Protein AF-A0A9P8DVI5-F1 (afdb_monomer_lite)

Sequence (97 aa):
MSVSTSPYLVNAAGVLGHLLVAGGFAAILIPRTMIGAFGLTTPSTPESQKLVDLLVPLYGFRELSLGISMVAVWRYGNIRTLGWTTMAVCVTALGDG

Radius of gyration: 15.75 Å; chains: 1; bounding box: 46×17×39 Å

Organism: Aureobasidium melanogenum (NCBI:txid46634)

Structure (mmCIF, N/CA/C/O backbone):
data_AF-A0A9P8DVI5-F1
#
_entry.id   AF-A0A9P8DVI5-F1
#
loop_
_atom_site.group_PDB
_atom_site.id
_atom_site.type_symbol
_atom_site.label_atom_id
_atom_site.label_alt_id
_atom_site.label_comp_id
_atom_site.label_asym_id
_atom_site.label_entity_id
_atom_site.label_seq_id
_atom_site.pdbx_PDB_ins_code
_atom_site.Cartn_x
_atom_site.Cartn_y
_atom_site.Cartn_z
_atom_site.occupancy
_atom_site.B_iso_or_equiv
_atom_site.auth_seq_id
_atom_site.auth_comp_id
_atom_site.auth_asym_id
_atom_site.auth_atom_id
_atom_site.pdbx_PDB_model_num
ATOM 1 N N . MET A 1 1 ? 27.543 6.144 -8.869 1.00 53.44 1 MET A N 1
ATOM 2 C CA . MET A 1 1 ? 26.996 5.098 -7.977 1.00 53.44 1 MET A CA 1
ATOM 3 C C . MET A 1 1 ? 26.622 3.900 -8.828 1.00 53.44 1 MET A C 1
ATOM 5 O O . MET A 1 1 ? 25.879 4.085 -9.786 1.00 53.44 1 MET A O 1
ATOM 9 N N . SER A 1 2 ? 27.179 2.726 -8.525 1.00 70.62 2 SER A N 1
ATOM 10 C CA . SER A 1 2 ? 26.789 1.473 -9.18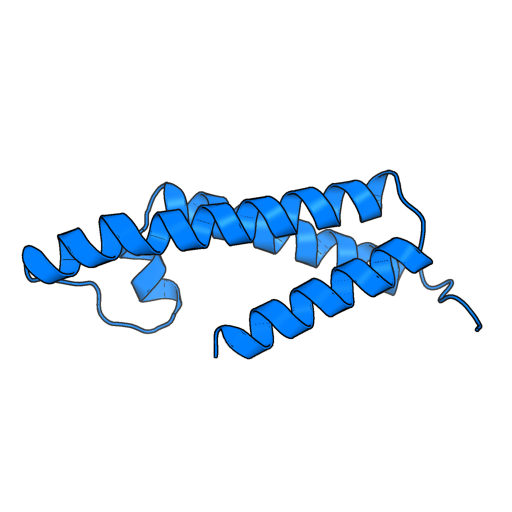2 1.00 70.62 2 SER A CA 1
ATOM 11 C C . SER A 1 2 ? 25.329 1.167 -8.842 1.00 70.62 2 SER A C 1
ATOM 13 O O . SER A 1 2 ? 24.933 1.280 -7.683 1.00 70.62 2 SER A O 1
ATOM 15 N N . VAL A 1 3 ? 24.520 0.861 -9.852 1.00 78.00 3 VAL A N 1
ATOM 16 C CA . VAL A 1 3 ? 23.111 0.491 -9.682 1.00 78.00 3 VAL A CA 1
ATOM 17 C C . VAL A 1 3 ? 23.046 -1.030 -9.651 1.00 78.00 3 VAL A C 1
ATOM 19 O O . VAL A 1 3 ? 23.680 -1.681 -10.479 1.00 78.00 3 VAL A O 1
ATOM 22 N N . SER A 1 4 ? 22.311 -1.598 -8.692 1.00 76.94 4 SER A N 1
ATOM 23 C CA . SER A 1 4 ? 22.165 -3.053 -8.590 1.00 76.94 4 SER A CA 1
ATOM 24 C C . SER A 1 4 ? 21.618 -3.637 -9.893 1.00 76.94 4 SER A C 1
ATOM 26 O O . SER A 1 4 ? 20.625 -3.146 -10.425 1.00 76.94 4 SER A O 1
ATOM 28 N N . THR A 1 5 ? 22.252 -4.698 -10.387 1.00 84.06 5 THR A N 1
ATOM 29 C CA . THR A 1 5 ? 21.827 -5.455 -11.576 1.00 84.06 5 THR A CA 1
ATOM 30 C C . THR A 1 5 ? 21.150 -6.779 -11.214 1.00 84.06 5 THR A C 1
ATOM 32 O O . THR A 1 5 ? 20.806 -7.559 -12.099 1.00 84.06 5 THR A O 1
ATOM 35 N N . SER A 1 6 ? 20.952 -7.054 -9.918 1.00 90.06 6 SER A N 1
ATOM 36 C CA . SER A 1 6 ? 20.356 -8.308 -9.455 1.00 90.06 6 SER A CA 1
ATOM 37 C C . SER A 1 6 ? 18.847 -8.336 -9.725 1.00 90.06 6 SER A C 1
ATOM 39 O O . SER A 1 6 ? 18.117 -7.520 -9.148 1.00 90.06 6 SER A O 1
ATOM 41 N N . PRO A 1 7 ? 18.339 -9.299 -10.518 1.00 90.88 7 PRO A N 1
ATOM 42 C CA . PRO A 1 7 ? 16.905 -9.426 -10.766 1.00 90.88 7 PRO A CA 1
ATOM 43 C C . PRO A 1 7 ? 16.129 -9.784 -9.491 1.00 90.88 7 PRO A C 1
ATOM 45 O O . PRO A 1 7 ? 14.980 -9.380 -9.335 1.00 90.88 7 PRO A O 1
ATOM 48 N N . TYR A 1 8 ? 16.762 -10.482 -8.542 1.00 94.25 8 TYR A N 1
ATOM 49 C CA . TYR A 1 8 ? 16.141 -10.839 -7.266 1.00 94.25 8 TYR A CA 1
ATOM 50 C C . TYR A 1 8 ? 15.836 -9.611 -6.410 1.00 94.25 8 TYR A C 1
ATOM 52 O O . TYR A 1 8 ? 14.755 -9.529 -5.838 1.00 94.25 8 TYR A O 1
ATOM 60 N N . LEU A 1 9 ? 16.748 -8.633 -6.359 1.00 92.06 9 LEU A N 1
ATOM 61 C CA . LEU A 1 9 ? 16.525 -7.399 -5.598 1.00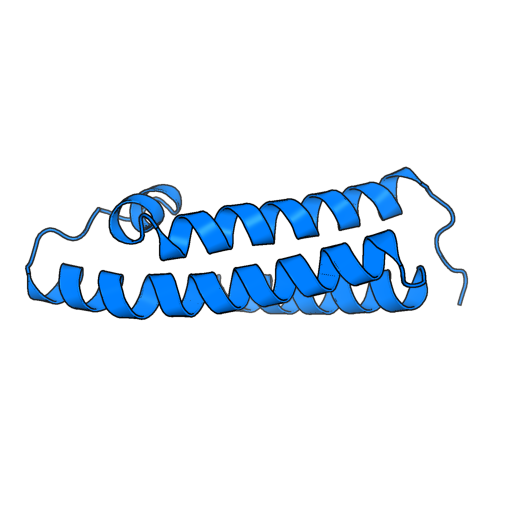 92.06 9 LEU A CA 1
ATOM 62 C C . LEU A 1 9 ? 15.407 -6.551 -6.210 1.00 92.06 9 LEU A C 1
ATOM 64 O O . LEU A 1 9 ? 14.570 -6.018 -5.487 1.00 92.06 9 LEU A O 1
ATOM 68 N N . VAL A 1 10 ? 15.361 -6.469 -7.541 1.00 94.12 10 VAL A N 1
ATOM 69 C CA . VAL A 1 10 ? 14.295 -5.752 -8.253 1.00 94.12 10 VAL A CA 1
ATOM 70 C C . VAL A 1 10 ? 12.938 -6.412 -8.003 1.00 94.12 10 VAL A C 1
ATOM 72 O O . VAL A 1 10 ? 11.969 -5.729 -7.682 1.00 94.12 10 VAL A O 1
ATOM 75 N N . ASN A 1 11 ? 12.865 -7.740 -8.091 1.00 96.00 11 ASN A N 1
ATOM 76 C CA . ASN A 1 11 ? 11.618 -8.468 -7.865 1.00 96.00 11 ASN A CA 1
ATOM 77 C C . ASN A 1 11 ? 11.186 -8.456 -6.397 1.00 96.00 11 ASN A C 1
ATOM 79 O O . ASN A 1 11 ? 9.992 -8.352 -6.134 1.00 96.00 11 ASN A O 1
ATOM 83 N N . ALA A 1 12 ? 12.121 -8.488 -5.444 1.00 95.94 12 ALA A N 1
ATOM 84 C CA . ALA A 1 12 ? 11.807 -8.332 -4.026 1.00 95.94 12 ALA A CA 1
ATOM 85 C C . ALA A 1 12 ? 11.135 -6.979 -3.746 1.00 95.94 12 ALA A C 1
ATOM 87 O O . ALA A 1 12 ? 10.117 -6.934 -3.061 1.00 95.94 12 ALA A O 1
ATOM 88 N N . ALA A 1 13 ? 11.632 -5.891 -4.343 1.00 95.25 13 ALA A N 1
ATOM 89 C CA . ALA A 1 13 ? 10.979 -4.585 -4.259 1.00 95.25 13 ALA A CA 1
ATOM 90 C C . ALA A 1 13 ? 9.563 -4.608 -4.873 1.00 95.25 13 ALA A C 1
ATOM 92 O O . ALA A 1 13 ? 8.622 -4.072 -4.290 1.00 95.25 13 ALA A O 1
ATOM 93 N N . GLY A 1 14 ? 9.379 -5.292 -6.006 1.00 96.62 14 GLY A N 1
ATOM 94 C CA . GLY A 1 14 ? 8.052 -5.515 -6.588 1.00 96.62 14 GLY A CA 1
ATOM 95 C C . GLY A 1 14 ? 7.099 -6.251 -5.640 1.00 96.62 14 GLY A C 1
ATOM 96 O O . GLY A 1 14 ? 5.953 -5.833 -5.477 1.00 96.62 14 GLY A O 1
ATOM 97 N N . VAL A 1 15 ? 7.572 -7.310 -4.975 1.00 97.94 15 VAL A N 1
ATOM 98 C CA . VAL A 1 15 ? 6.795 -8.067 -3.978 1.00 97.94 15 VAL A CA 1
ATOM 99 C C . VAL A 1 15 ? 6.392 -7.179 -2.802 1.00 97.94 15 VAL A C 1
ATOM 101 O O . VAL A 1 15 ? 5.223 -7.190 -2.429 1.00 97.94 15 VAL A O 1
ATOM 104 N N . LEU A 1 16 ? 7.309 -6.366 -2.267 1.00 96.75 16 LEU A N 1
ATOM 105 C CA . LEU A 1 16 ? 6.990 -5.410 -1.199 1.00 96.75 16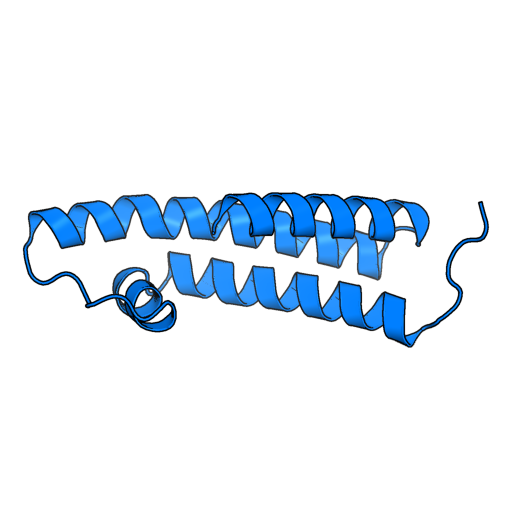 LEU A CA 1
ATOM 106 C C . LEU A 1 16 ? 5.858 -4.465 -1.613 1.00 96.75 16 LEU A C 1
ATOM 108 O O . LEU A 1 16 ? 4.894 -4.310 -0.870 1.00 96.75 16 LEU A O 1
ATOM 112 N N . GLY A 1 17 ? 5.914 -3.913 -2.828 1.00 97.62 17 GLY A N 1
ATOM 113 C CA . GLY A 1 17 ? 4.840 -3.073 -3.359 1.00 97.62 17 GLY A CA 1
ATOM 114 C C . GLY A 1 17 ? 3.479 -3.777 -3.375 1.00 97.62 17 GLY A C 1
ATOM 115 O O . GLY A 1 17 ? 2.482 -3.202 -2.946 1.00 97.62 17 GLY A O 1
ATOM 116 N N . HIS A 1 18 ? 3.426 -5.042 -3.804 1.00 98.25 18 HIS A N 1
ATOM 117 C CA . HIS A 1 18 ? 2.177 -5.815 -3.814 1.00 98.25 18 HIS A CA 1
ATOM 118 C C . HIS A 1 18 ? 1.674 -6.152 -2.405 1.00 98.25 18 HIS A C 1
ATOM 120 O O . HIS A 1 18 ? 0.463 -6.162 -2.187 1.00 98.25 18 HIS A O 1
ATOM 126 N N . LEU A 1 19 ? 2.573 -6.396 -1.446 1.00 96.56 19 LEU A N 1
ATOM 127 C CA . LEU A 1 19 ? 2.195 -6.614 -0.047 1.00 96.56 19 LEU A CA 1
ATOM 128 C C . LEU A 1 19 ? 1.547 -5.365 0.559 1.00 96.56 19 LEU A C 1
ATOM 130 O O . LEU A 1 19 ? 0.519 -5.492 1.217 1.00 96.56 19 LEU A O 1
ATOM 134 N N . LEU A 1 20 ? 2.082 -4.172 0.276 1.00 96.69 20 LEU A N 1
ATOM 135 C CA . LEU A 1 20 ? 1.480 -2.901 0.702 1.00 96.69 20 LEU A CA 1
ATOM 136 C C . LEU A 1 20 ? 0.089 -2.702 0.087 1.00 96.69 20 LEU A C 1
ATOM 138 O O . LEU A 1 20 ? -0.849 -2.328 0.783 1.00 96.69 20 LEU A O 1
ATOM 142 N N . VAL A 1 21 ? -0.076 -3.016 -1.205 1.00 98.19 21 VAL A N 1
ATOM 143 C CA . VAL A 1 21 ? -1.390 -2.973 -1.869 1.00 98.19 21 VAL A CA 1
ATOM 144 C C . VAL A 1 21 ? -2.376 -3.913 -1.175 1.00 98.19 21 VAL A C 1
ATOM 146 O O . VAL A 1 21 ? -3.473 -3.492 -0.813 1.00 98.19 21 VAL A O 1
ATOM 149 N N . ALA A 1 22 ? -1.992 -5.172 -0.959 1.00 96.62 22 ALA A N 1
ATOM 150 C CA . ALA A 1 22 ? -2.853 -6.164 -0.323 1.00 96.62 22 ALA A CA 1
ATOM 151 C C . ALA A 1 22 ? -3.211 -5.778 1.123 1.00 96.62 22 ALA A C 1
ATOM 153 O O . ALA A 1 22 ? -4.382 -5.830 1.501 1.00 96.62 22 ALA A O 1
ATOM 154 N N . GLY A 1 23 ? -2.224 -5.342 1.910 1.00 94.06 23 GLY A N 1
ATOM 155 C CA . GLY A 1 23 ? -2.413 -4.883 3.286 1.00 94.06 23 GLY A CA 1
ATOM 156 C C . GLY A 1 23 ? -3.295 -3.638 3.372 1.00 94.06 23 GLY A C 1
ATOM 157 O O . GLY A 1 23 ? -4.219 -3.599 4.182 1.00 94.06 23 GLY A O 1
ATOM 158 N N . GLY A 1 24 ? -3.081 -2.662 2.485 1.00 95.94 24 GLY A N 1
ATOM 159 C CA . GLY A 1 24 ? -3.900 -1.457 2.388 1.00 95.94 24 GLY A CA 1
ATOM 160 C C . GLY A 1 24 ? -5.359 -1.763 2.049 1.00 95.94 24 GLY A C 1
ATOM 161 O O . GLY A 1 24 ? -6.267 -1.275 2.723 1.00 95.94 24 GLY A O 1
ATOM 162 N N . PHE A 1 25 ? -5.603 -2.645 1.073 1.00 97.06 25 PHE A N 1
ATOM 163 C CA . PHE A 1 25 ? -6.955 -3.124 0.765 1.00 97.06 25 PHE A CA 1
ATOM 164 C C . PHE A 1 25 ? -7.610 -3.825 1.959 1.00 97.06 25 PHE A C 1
ATOM 166 O O . PHE A 1 25 ? -8.772 -3.555 2.263 1.00 97.06 25 PHE A O 1
ATOM 173 N N . ALA A 1 26 ? -6.881 -4.696 2.659 1.00 94.94 26 ALA A N 1
ATOM 174 C CA . ALA A 1 26 ? -7.407 -5.379 3.836 1.00 94.94 26 ALA A CA 1
ATOM 175 C C . ALA A 1 26 ? -7.757 -4.389 4.963 1.00 94.94 26 ALA A C 1
ATOM 177 O O . ALA A 1 26 ? -8.831 -4.490 5.552 1.00 94.94 26 ALA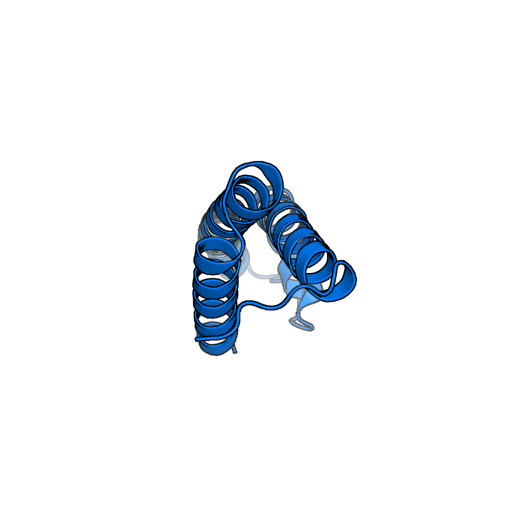 A O 1
ATOM 178 N N . ALA A 1 27 ? -6.917 -3.382 5.213 1.00 94.75 27 ALA A N 1
ATOM 179 C CA . ALA A 1 27 ? -7.183 -2.328 6.196 1.00 94.75 27 ALA A CA 1
ATOM 180 C C . ALA A 1 27 ? -8.439 -1.502 5.867 1.00 94.75 27 ALA A C 1
ATOM 182 O O . ALA A 1 27 ? -9.168 -1.109 6.776 1.00 94.75 27 ALA A O 1
ATOM 183 N N . ILE A 1 28 ? -8.736 -1.285 4.584 1.00 96.75 28 ILE A N 1
ATOM 184 C CA . ILE A 1 28 ? -9.948 -0.576 4.152 1.00 96.75 28 ILE A CA 1
ATOM 185 C C . ILE A 1 28 ? -11.197 -1.458 4.295 1.00 96.75 28 ILE A C 1
ATOM 187 O O . ILE A 1 28 ? -12.226 -0.989 4.774 1.00 96.75 28 ILE A O 1
ATOM 191 N N . LEU A 1 29 ? -11.129 -2.724 3.868 1.00 96.44 29 LEU A N 1
ATOM 192 C CA . LEU A 1 29 ? -12.304 -3.601 3.783 1.00 96.44 29 LEU A CA 1
ATOM 193 C C . LEU A 1 29 ? -12.669 -4.268 5.114 1.00 96.44 29 LEU A C 1
ATOM 195 O O . LEU A 1 29 ? -13.846 -4.491 5.387 1.00 96.44 29 LEU A O 1
ATOM 199 N N . ILE A 1 30 ? -11.671 -4.612 5.930 1.00 93.81 30 ILE A N 1
ATOM 200 C CA . ILE A 1 30 ? -11.840 -5.359 7.184 1.00 93.81 30 ILE A CA 1
ATOM 201 C C . ILE A 1 30 ? -11.040 -4.727 8.345 1.00 93.81 30 ILE A C 1
ATOM 203 O O . ILE A 1 30 ? -10.258 -5.416 9.011 1.00 93.81 30 ILE A O 1
ATOM 207 N N . PRO A 1 31 ? -11.247 -3.428 8.649 1.00 92.44 31 PRO A N 1
ATOM 208 C CA . PRO A 1 31 ? -10.405 -2.658 9.575 1.00 92.44 31 PRO A CA 1
ATOM 209 C C . PRO A 1 31 ? -10.304 -3.270 10.979 1.00 92.44 31 PRO A C 1
ATOM 211 O O . PRO A 1 31 ? -9.225 -3.339 11.566 1.00 92.44 31 PRO A O 1
ATOM 214 N N . ARG A 1 32 ? -11.418 -3.783 11.512 1.00 90.12 32 ARG A N 1
ATOM 215 C CA . ARG A 1 32 ? -11.476 -4.373 12.862 1.00 90.12 32 ARG A CA 1
ATOM 216 C C . ARG A 1 32 ? -10.705 -5.687 12.974 1.00 90.12 32 ARG A C 1
ATOM 218 O O . ARG A 1 32 ? -10.099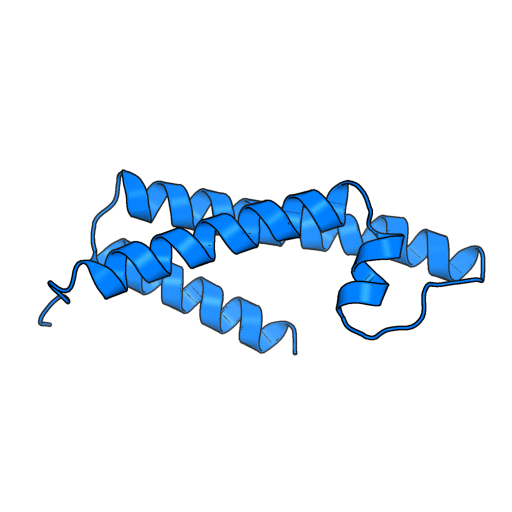 -5.954 14.008 1.00 90.12 32 ARG A O 1
ATOM 225 N N . THR A 1 33 ? -10.722 -6.494 11.916 1.00 87.50 33 THR A N 1
ATOM 226 C CA . THR A 1 33 ? -9.990 -7.766 11.846 1.00 87.50 33 THR A CA 1
ATOM 227 C C . THR A 1 33 ? -8.494 -7.519 11.682 1.00 87.50 33 THR A C 1
ATOM 229 O O . THR A 1 33 ? -7.687 -8.233 12.272 1.00 87.50 33 THR A O 1
ATOM 232 N N . MET A 1 34 ? -8.121 -6.473 10.935 1.00 86.75 34 MET A N 1
ATOM 233 C CA . MET A 1 34 ? -6.722 -6.109 10.700 1.00 86.75 34 MET A CA 1
ATOM 234 C C . MET A 1 34 ? -5.973 -5.730 11.974 1.00 86.75 34 MET A C 1
ATOM 236 O O . MET A 1 34 ? -4.808 -6.083 12.097 1.00 86.75 34 MET A O 1
ATOM 240 N N . ILE A 1 35 ? -6.639 -5.111 12.953 1.00 84.75 35 ILE A N 1
ATOM 241 C CA . ILE A 1 35 ? -6.063 -4.867 14.289 1.00 84.75 35 ILE A CA 1
ATOM 242 C C . ILE A 1 35 ? -5.510 -6.173 14.897 1.00 84.75 35 ILE A C 1
ATOM 244 O O . ILE A 1 35 ? -4.405 -6.189 15.433 1.00 84.75 35 ILE A O 1
ATOM 248 N N . GLY A 1 36 ? -6.232 -7.289 14.741 1.00 81.44 36 GLY A N 1
ATOM 249 C CA . GLY A 1 36 ? -5.803 -8.601 15.234 1.00 81.44 36 GLY A CA 1
ATOM 250 C C . GLY A 1 36 ? -4.559 -9.157 14.535 1.00 81.44 36 GLY A C 1
ATOM 251 O O . GLY A 1 36 ? -3.771 -9.861 15.163 1.00 81.44 36 GLY A O 1
ATOM 252 N N . ALA A 1 37 ? -4.332 -8.806 13.265 1.00 81.06 37 ALA A N 1
ATOM 253 C CA . ALA A 1 37 ? -3.137 -9.220 12.525 1.00 81.06 37 ALA A CA 1
ATOM 254 C C . ALA A 1 37 ? -1.846 -8.600 13.092 1.00 81.06 37 ALA A C 1
ATOM 256 O O . ALA A 1 37 ? -0.773 -9.177 12.935 1.00 81.06 37 ALA A O 1
ATOM 257 N N . PHE A 1 38 ? -1.958 -7.475 13.804 1.00 79.00 38 PHE A N 1
ATOM 258 C CA . PHE A 1 38 ? -0.858 -6.828 14.525 1.00 79.00 38 PHE A CA 1
ATOM 259 C C . PHE A 1 38 ? -0.726 -7.305 15.983 1.00 79.00 38 PHE A C 1
ATOM 261 O O . PHE A 1 38 ? -0.021 -6.689 16.777 1.00 79.00 38 PHE A O 1
ATOM 268 N N . GLY A 1 39 ? -1.415 -8.387 16.367 1.00 82.94 39 GLY A N 1
ATOM 269 C CA . GLY A 1 39 ? -1.362 -8.940 17.725 1.00 82.94 39 GLY A CA 1
ATOM 270 C C . GLY A 1 39 ? -2.131 -8.127 18.772 1.00 82.94 39 GLY A C 1
ATOM 271 O O . GLY A 1 39 ? -2.016 -8.401 19.966 1.00 82.94 39 GLY A O 1
ATOM 272 N N . LEU A 1 40 ? -2.924 -7.142 18.343 1.00 85.94 40 LEU A N 1
ATOM 273 C CA . LEU A 1 40 ? -3.771 -6.342 19.222 1.00 85.94 40 LEU A CA 1
ATOM 274 C C . LEU A 1 40 ? -5.133 -7.014 19.430 1.00 85.94 40 LEU A C 1
ATOM 276 O O . LEU A 1 40 ? -5.647 -7.727 18.567 1.00 85.94 40 LEU A O 1
ATOM 280 N N . THR A 1 41 ? -5.756 -6.764 20.580 1.00 87.69 41 THR A N 1
ATOM 281 C CA . THR A 1 41 ? -7.108 -7.255 20.853 1.00 87.69 41 THR A CA 1
ATOM 282 C C . THR A 1 41 ? -8.135 -6.512 20.001 1.00 87.69 41 THR A C 1
ATOM 284 O O . THR A 1 41 ? -8.094 -5.290 19.857 1.00 87.69 41 THR A O 1
ATOM 287 N N . THR A 1 42 ? -9.085 -7.252 19.425 1.00 86.19 42 THR A N 1
ATOM 288 C CA . THR A 1 42 ? -10.167 -6.646 18.643 1.00 86.19 42 THR A CA 1
ATOM 289 C C . THR A 1 42 ? -11.015 -5.730 19.539 1.00 86.19 42 THR A C 1
ATOM 291 O O . THR A 1 42 ? -11.444 -6.167 20.612 1.00 86.19 42 THR A O 1
ATOM 294 N N . PRO A 1 43 ? -11.302 -4.483 19.120 1.00 86.75 43 PRO A N 1
ATOM 295 C CA . PRO A 1 43 ? -12.054 -3.543 19.942 1.00 86.75 43 PRO A CA 1
ATOM 296 C C . PRO A 1 43 ? -13.482 -4.034 20.219 1.00 86.75 43 PRO A C 1
ATOM 298 O O . PRO A 1 43 ? -14.226 -4.383 19.297 1.00 86.75 43 PRO A O 1
ATOM 301 N N . SER A 1 44 ? -13.883 -4.037 21.491 1.00 89.81 44 SER A N 1
ATOM 302 C CA . SER A 1 44 ? -15.197 -4.523 21.938 1.00 89.81 44 SER A CA 1
ATOM 303 C C . SER A 1 44 ? -16.168 -3.409 22.336 1.00 89.81 44 SER A C 1
ATOM 305 O O . SER A 1 44 ? -17.378 -3.626 22.314 1.00 89.81 44 SER A O 1
ATOM 307 N N . THR A 1 45 ? -15.673 -2.213 22.671 1.00 94.69 45 THR A N 1
ATOM 308 C CA . THR A 1 45 ? -16.537 -1.078 23.025 1.00 94.69 45 THR A CA 1
ATOM 309 C C . THR A 1 45 ? -16.978 -0.314 21.770 1.00 94.69 45 THR A C 1
ATOM 311 O O . THR A 1 45 ? -16.191 -0.186 20.830 1.00 94.69 45 THR A O 1
ATOM 314 N N . PRO A 1 46 ? -18.196 0.257 21.733 1.00 94.81 46 PRO A N 1
ATOM 315 C CA . PRO A 1 46 ? -18.670 1.003 20.563 1.00 94.81 46 PRO A CA 1
ATOM 316 C C . PRO A 1 46 ? -17.762 2.177 20.164 1.00 94.81 46 PRO A C 1
ATOM 318 O O . PRO A 1 46 ? -17.559 2.439 18.980 1.00 94.81 46 PRO A O 1
ATOM 321 N N . GLU A 1 47 ? -17.185 2.870 21.146 1.00 95.62 47 GLU A N 1
ATOM 322 C CA . GLU A 1 47 ? -16.292 4.008 20.912 1.00 95.62 47 GLU A CA 1
ATOM 323 C C . GLU A 1 47 ? -14.963 3.581 20.273 1.00 95.62 47 GLU A C 1
ATOM 325 O O . GLU A 1 47 ? -14.539 4.167 19.277 1.00 95.62 47 GLU A O 1
ATOM 330 N N . SER A 1 48 ? -14.340 2.514 20.783 1.00 92.75 48 SER A N 1
ATOM 331 C CA . SER A 1 48 ? -13.084 1.993 20.225 1.00 92.75 48 SER A CA 1
ATOM 332 C C . SER A 1 48 ? -13.273 1.398 18.827 1.00 92.75 48 SER A C 1
ATOM 334 O O . SER A 1 48 ? -12.425 1.589 17.958 1.00 92.75 48 SER A O 1
ATOM 336 N N . GLN A 1 49 ? -14.414 0.751 18.570 1.00 93.38 49 GLN A N 1
ATOM 337 C CA . GLN A 1 49 ? -14.776 0.286 17.231 1.00 93.38 49 GLN A CA 1
ATOM 338 C C . GLN A 1 49 ? -14.912 1.448 16.250 1.00 93.38 49 GLN A C 1
ATOM 340 O O . GLN A 1 49 ? -14.334 1.396 15.169 1.00 93.38 49 GLN A O 1
ATOM 345 N N . LYS A 1 50 ? -15.603 2.525 16.645 1.00 94.88 50 LYS A N 1
ATOM 346 C CA . LYS A 1 50 ? -15.748 3.722 15.809 1.00 94.88 50 LYS A CA 1
ATOM 347 C C . LYS A 1 50 ? -14.398 4.367 15.492 1.00 94.88 50 LYS A C 1
ATOM 349 O O . LYS A 1 50 ? -14.193 4.818 14.370 1.00 94.88 50 LYS A O 1
ATOM 354 N N . LEU A 1 51 ? -13.481 4.406 16.460 1.00 93.94 51 LEU A N 1
ATOM 355 C CA . LEU A 1 51 ? -12.133 4.923 16.237 1.00 93.94 51 LEU A CA 1
ATOM 356 C C . LEU A 1 51 ? -11.369 4.074 15.209 1.00 93.94 51 LEU A C 1
ATOM 358 O O . LEU A 1 51 ? -10.787 4.620 14.274 1.00 93.94 51 LEU A O 1
ATOM 362 N N . VAL A 1 52 ? -11.414 2.746 15.345 1.00 94.00 52 VAL A N 1
ATOM 363 C CA . VAL A 1 52 ? -10.765 1.808 14.415 1.00 94.00 52 VAL A CA 1
ATOM 364 C C . VAL A 1 52 ? -11.359 1.886 13.012 1.00 94.00 52 VAL A C 1
ATOM 366 O O . VAL A 1 52 ? -10.606 1.940 12.042 1.00 94.00 52 VAL A O 1
ATOM 369 N N . ASP A 1 53 ? -12.682 1.969 12.896 1.00 93.62 53 ASP A N 1
ATOM 370 C CA . ASP A 1 53 ? -13.373 2.088 11.609 1.00 93.62 53 ASP A CA 1
ATOM 371 C C . ASP A 1 53 ? -13.030 3.388 10.862 1.00 93.62 53 ASP A C 1
ATOM 373 O O . ASP A 1 53 ? -13.205 3.460 9.650 1.00 93.62 53 ASP A O 1
ATOM 377 N N . LEU A 1 54 ? -12.539 4.418 11.561 1.00 94.38 54 LEU A N 1
ATOM 378 C CA . LEU A 1 54 ? -12.103 5.677 10.954 1.00 94.38 54 LEU A CA 1
ATOM 379 C C . LEU A 1 54 ? -10.597 5.696 10.666 1.00 94.38 54 LEU A C 1
ATOM 381 O O . LEU A 1 54 ? -10.183 6.105 9.582 1.00 94.38 54 LEU A O 1
ATOM 385 N N . LEU A 1 55 ? -9.769 5.267 11.624 1.00 94.31 55 LEU A N 1
ATOM 386 C CA . LEU A 1 55 ? -8.312 5.385 11.519 1.00 94.31 55 LEU A CA 1
ATOM 387 C C . LEU A 1 55 ? -7.676 4.289 10.662 1.00 94.31 55 LEU A C 1
ATOM 389 O O . LEU A 1 55 ? -6.764 4.579 9.889 1.00 94.31 55 LEU A O 1
ATOM 393 N N . VAL A 1 56 ? -8.142 3.041 10.767 1.00 94.69 56 VAL A N 1
ATOM 394 C CA . VAL A 1 56 ? -7.514 1.928 10.040 1.00 94.69 56 VAL A CA 1
ATOM 395 C C . VAL A 1 56 ? -7.711 2.058 8.527 1.00 94.69 56 VAL A C 1
ATOM 397 O O . VAL A 1 56 ? -6.729 1.881 7.808 1.00 94.69 56 VAL A O 1
ATOM 400 N N . PRO A 1 57 ? -8.883 2.462 7.998 1.00 96.50 57 PRO A N 1
ATOM 401 C CA . PRO A 1 57 ? -9.005 2.733 6.567 1.00 96.50 57 PRO A CA 1
ATOM 402 C C . PRO A 1 57 ? -8.153 3.916 6.097 1.00 96.50 57 PRO A C 1
ATOM 404 O O . PRO A 1 57 ? -7.598 3.852 5.003 1.00 96.50 57 PRO A O 1
ATOM 407 N N . LEU A 1 58 ? -7.991 4.970 6.911 1.00 95.50 58 LEU A N 1
ATOM 408 C CA . LEU A 1 58 ? -7.097 6.091 6.587 1.00 95.50 58 LEU A CA 1
ATOM 409 C C . LEU A 1 58 ? -5.649 5.608 6.412 1.00 95.50 58 LEU A C 1
ATOM 411 O O . LEU A 1 58 ? -4.993 5.957 5.429 1.00 95.50 58 LEU A O 1
ATOM 415 N N . TYR A 1 59 ? -5.181 4.757 7.326 1.00 93.00 59 TYR A N 1
ATOM 416 C CA . TYR A 1 59 ? -3.897 4.070 7.196 1.00 93.00 59 TYR A CA 1
ATOM 417 C C . TYR A 1 59 ? -3.868 3.157 5.958 1.00 93.00 59 TYR A C 1
ATOM 419 O O . TYR A 1 59 ? -2.922 3.189 5.177 1.00 93.00 59 TYR A O 1
ATOM 427 N N . GLY A 1 60 ? -4.943 2.409 5.704 1.00 95.56 60 GLY A N 1
ATOM 428 C CA . GLY A 1 60 ? -5.065 1.536 4.538 1.00 95.56 60 GLY A CA 1
ATOM 429 C C . GLY A 1 60 ? -4.928 2.267 3.200 1.00 95.56 60 GLY A C 1
ATOM 430 O O . GLY A 1 60 ? -4.250 1.775 2.301 1.00 95.56 60 GLY A O 1
ATOM 431 N N . PHE A 1 61 ? -5.492 3.471 3.066 1.00 97.81 61 PHE A N 1
ATOM 432 C CA . PHE A 1 61 ? -5.315 4.300 1.868 1.00 97.81 61 PHE A CA 1
ATOM 433 C C . PHE A 1 61 ? -3.874 4.793 1.691 1.00 97.81 61 PHE A C 1
ATOM 435 O O . PHE A 1 61 ? -3.394 4.860 0.557 1.00 97.81 61 PHE A O 1
ATOM 442 N N . ARG A 1 62 ? -3.166 5.109 2.785 1.00 96.00 62 ARG A N 1
ATOM 443 C CA . ARG A 1 62 ? -1.730 5.435 2.746 1.00 96.00 62 ARG A CA 1
ATOM 444 C C . ARG A 1 62 ? -0.926 4.242 2.226 1.00 96.00 62 ARG A C 1
ATOM 446 O O . ARG A 1 62 ? -0.180 4.407 1.262 1.00 96.00 62 ARG A O 1
ATOM 453 N N . GLU A 1 63 ? -1.122 3.059 2.805 1.00 95.69 63 GLU A N 1
ATOM 454 C CA . GLU A 1 63 ? -0.435 1.827 2.389 1.00 95.69 63 GLU A CA 1
ATOM 455 C C . GLU A 1 63 ? -0.717 1.489 0.925 1.00 95.69 63 GLU A C 1
ATOM 457 O O . GLU A 1 63 ? 0.197 1.219 0.145 1.00 95.69 63 GLU A O 1
ATOM 462 N N . LEU A 1 64 ? -1.982 1.593 0.516 1.00 97.94 64 LEU A N 1
ATOM 463 C CA . LEU A 1 64 ? -2.393 1.345 -0.857 1.00 97.94 64 LEU A CA 1
ATOM 464 C C . LEU A 1 64 ? -1.727 2.326 -1.834 1.00 97.94 64 LEU A C 1
ATOM 466 O O . LEU A 1 64 ? -1.247 1.914 -2.889 1.00 97.94 64 LEU A O 1
ATOM 470 N N . SER A 1 65 ? -1.651 3.611 -1.479 1.00 98.00 65 SER A N 1
ATOM 471 C CA . SER A 1 65 ? -0.994 4.640 -2.293 1.00 98.00 65 SER A CA 1
ATOM 472 C C . SER A 1 65 ? 0.510 4.383 -2.450 1.00 98.00 65 SER A C 1
ATOM 474 O O . SER A 1 65 ? 1.041 4.435 -3.566 1.00 98.00 65 SER A O 1
ATOM 476 N N . LEU A 1 66 ? 1.197 4.038 -1.356 1.00 97.62 66 LEU A N 1
ATOM 477 C CA . LEU A 1 66 ? 2.617 3.677 -1.376 1.00 97.62 66 LEU A CA 1
ATOM 478 C C . LEU A 1 66 ? 2.862 2.412 -2.204 1.00 97.62 66 LEU A C 1
ATOM 480 O O . LEU A 1 66 ? 3.754 2.395 -3.054 1.00 97.62 66 LEU A O 1
ATOM 484 N N . GLY A 1 67 ? 2.033 1.386 -2.012 1.00 97.94 67 GLY A N 1
ATOM 485 C CA . GLY A 1 67 ? 2.096 0.131 -2.748 1.00 97.94 67 GLY A CA 1
ATOM 486 C C . GLY A 1 67 ? 1.894 0.316 -4.250 1.00 97.94 67 GLY A C 1
ATOM 487 O O . GLY A 1 67 ? 2.735 -0.121 -5.035 1.00 97.94 67 GLY A O 1
ATOM 488 N N . ILE A 1 68 ? 0.841 1.029 -4.667 1.00 98.38 68 ILE A N 1
ATOM 489 C CA . ILE A 1 68 ? 0.582 1.336 -6.085 1.00 98.38 68 ILE A CA 1
ATOM 490 C C . ILE A 1 68 ? 1.756 2.111 -6.686 1.00 98.38 68 ILE A C 1
ATOM 492 O O . ILE A 1 68 ? 2.225 1.769 -7.773 1.00 98.38 68 ILE A O 1
ATOM 496 N N . SER A 1 69 ? 2.270 3.115 -5.971 1.00 98.06 69 SER A N 1
ATOM 497 C CA . SER A 1 69 ? 3.420 3.905 -6.422 1.00 98.06 69 SER A CA 1
ATOM 498 C C . SER A 1 69 ? 4.662 3.030 -6.614 1.00 98.06 69 SER A C 1
ATOM 500 O O . SER A 1 69 ? 5.343 3.125 -7.636 1.00 98.06 69 SER A O 1
ATOM 502 N N . MET A 1 70 ? 4.937 2.127 -5.671 1.00 98.31 70 MET A N 1
ATOM 503 C CA . MET A 1 70 ? 6.067 1.203 -5.740 1.00 98.31 70 MET A CA 1
ATOM 504 C C . MET A 1 70 ? 5.921 0.186 -6.876 1.00 98.31 70 MET A C 1
ATOM 506 O O . MET A 1 70 ? 6.876 -0.023 -7.623 1.00 98.31 70 MET A O 1
ATOM 510 N N . VAL A 1 71 ? 4.732 -0.394 -7.066 1.00 98.31 71 VAL A N 1
ATOM 511 C CA . VAL A 1 71 ? 4.445 -1.316 -8.178 1.00 98.31 71 VAL A CA 1
ATOM 512 C C . VAL A 1 71 ? 4.567 -0.606 -9.528 1.00 98.31 71 VAL A C 1
ATOM 514 O O . VAL A 1 71 ? 5.150 -1.165 -10.460 1.00 98.31 71 VAL A O 1
ATOM 517 N N . ALA A 1 72 ? 4.093 0.637 -9.641 1.00 98.38 72 ALA A N 1
ATOM 518 C CA . ALA A 1 72 ? 4.227 1.432 -10.859 1.00 98.38 72 ALA A CA 1
ATOM 519 C C . ALA A 1 72 ? 5.703 1.686 -11.208 1.00 98.38 72 ALA A C 1
ATOM 521 O O . ALA A 1 72 ? 6.119 1.472 -12.349 1.00 98.38 72 ALA A O 1
ATOM 522 N N . VAL A 1 73 ? 6.520 2.073 -10.224 1.00 97.88 73 VAL A N 1
ATOM 523 C CA . VAL A 1 73 ? 7.962 2.282 -10.421 1.00 97.88 73 VAL A CA 1
ATOM 524 C C . VAL A 1 73 ? 8.686 0.967 -10.722 1.00 97.88 73 VAL A C 1
ATOM 526 O O . VAL A 1 73 ? 9.566 0.949 -11.580 1.00 97.88 73 VAL A O 1
ATOM 529 N N . TRP A 1 74 ? 8.306 -0.137 -10.079 1.00 97.56 74 TRP A N 1
ATOM 530 C CA . TRP A 1 74 ? 8.856 -1.463 -10.372 1.00 97.56 74 TRP A CA 1
ATOM 531 C C . TRP A 1 74 ? 8.567 -1.899 -11.814 1.00 97.56 74 TRP A C 1
ATOM 533 O O . TRP A 1 74 ? 9.449 -2.439 -12.481 1.00 97.56 74 TRP A O 1
ATOM 543 N N . ARG A 1 75 ? 7.354 -1.639 -12.319 1.00 97.44 75 ARG A N 1
ATOM 544 C CA . ARG A 1 75 ? 6.914 -2.126 -13.634 1.00 97.44 75 ARG A CA 1
ATOM 545 C C . ARG A 1 75 ? 7.314 -1.234 -14.809 1.00 97.44 75 ARG A C 1
ATOM 547 O O . ARG A 1 75 ? 7.540 -1.764 -15.902 1.00 97.44 75 ARG A O 1
ATOM 554 N N . TYR A 1 76 ? 7.348 0.082 -14.600 1.00 97.25 76 TYR A N 1
ATOM 555 C CA . TYR A 1 76 ? 7.497 1.088 -15.662 1.00 97.25 76 TYR A CA 1
ATOM 556 C C . TYR A 1 76 ? 8.631 2.088 -15.414 1.00 97.25 76 TYR A C 1
ATOM 558 O O . TYR A 1 76 ? 8.978 2.857 -16.308 1.00 97.25 76 TYR A O 1
ATOM 566 N N . GLY A 1 77 ? 9.181 2.122 -14.201 1.00 94.25 77 GLY A N 1
ATOM 567 C CA . GLY A 1 77 ? 10.233 3.052 -13.816 1.00 94.25 77 GLY A CA 1
ATOM 568 C C . GLY A 1 77 ? 11.636 2.535 -14.122 1.00 94.25 77 GLY A C 1
ATOM 569 O O . GLY A 1 77 ? 11.858 1.634 -14.928 1.00 94.25 77 GLY A O 1
ATOM 570 N N . ASN A 1 78 ? 12.613 3.132 -13.446 1.00 94.38 78 ASN A N 1
ATOM 571 C CA . ASN A 1 78 ? 14.008 2.710 -13.497 1.00 94.38 78 ASN A CA 1
ATOM 572 C C . ASN A 1 78 ? 14.490 2.287 -12.100 1.00 94.38 78 ASN A C 1
ATOM 574 O O . ASN A 1 78 ? 13.915 2.676 -11.081 1.00 94.38 78 ASN A O 1
ATOM 578 N N . ILE A 1 79 ? 15.589 1.530 -12.050 1.00 92.81 79 ILE A N 1
ATOM 579 C CA . ILE A 1 79 ? 16.113 0.939 -10.807 1.00 92.81 79 ILE A CA 1
ATOM 580 C C . ILE A 1 79 ? 16.505 2.009 -9.775 1.00 92.81 79 ILE A C 1
ATOM 582 O O . ILE A 1 79 ? 16.367 1.787 -8.574 1.00 92.81 79 ILE A O 1
ATOM 586 N N . ARG A 1 80 ? 16.960 3.193 -10.212 1.00 93.94 80 ARG A N 1
ATOM 587 C CA . ARG A 1 80 ? 17.307 4.284 -9.289 1.00 93.94 80 ARG A CA 1
ATOM 588 C C . ARG A 1 80 ? 16.061 4.812 -8.584 1.00 93.94 80 ARG A C 1
ATOM 590 O O . ARG A 1 80 ? 16.082 4.963 -7.367 1.00 93.94 80 ARG A O 1
ATOM 597 N N . THR A 1 81 ? 14.986 5.066 -9.327 1.00 95.94 81 THR A N 1
ATOM 598 C CA . THR A 1 81 ? 13.705 5.479 -8.746 1.00 95.94 81 THR A CA 1
ATOM 599 C C . THR A 1 81 ? 13.146 4.378 -7.849 1.00 95.94 81 THR A C 1
ATOM 601 O O . THR A 1 81 ? 12.733 4.680 -6.738 1.00 95.94 81 THR A O 1
ATOM 604 N N . LEU A 1 82 ? 13.228 3.106 -8.261 1.00 95.81 82 LEU A N 1
ATOM 605 C CA . LEU A 1 82 ? 12.780 1.973 -7.443 1.00 95.81 82 LEU A CA 1
ATOM 606 C C . LEU A 1 82 ? 13.520 1.901 -6.103 1.00 95.81 82 LEU A C 1
ATOM 608 O O . LEU A 1 82 ? 12.888 1.701 -5.070 1.00 95.81 82 LEU A O 1
ATOM 612 N N . GLY A 1 83 ? 14.839 2.116 -6.102 1.00 94.81 83 GLY A N 1
ATOM 613 C CA . GLY A 1 83 ? 15.634 2.185 -4.876 1.00 94.81 83 GLY A CA 1
ATOM 614 C C . GLY A 1 83 ? 15.169 3.302 -3.937 1.00 94.81 83 GLY A C 1
ATOM 615 O O . GLY A 1 83 ? 14.945 3.049 -2.757 1.00 94.81 83 GLY A O 1
ATOM 616 N N . TRP A 1 84 ? 14.945 4.513 -4.458 1.00 96.44 84 TRP A N 1
ATOM 617 C CA . TRP A 1 84 ? 14.427 5.631 -3.658 1.00 96.44 84 TRP A CA 1
ATOM 618 C C . TRP A 1 84 ? 13.021 5.377 -3.119 1.00 96.44 84 TRP A C 1
ATOM 620 O O . TRP A 1 84 ? 12.765 5.635 -1.946 1.00 96.44 84 TRP A O 1
ATOM 630 N N . THR A 1 85 ? 12.126 4.825 -3.939 1.00 97.19 85 THR A N 1
ATOM 631 C CA . THR A 1 85 ? 10.781 4.439 -3.500 1.00 97.19 85 THR A CA 1
ATOM 632 C C . THR A 1 85 ? 10.839 3.365 -2.416 1.00 97.19 85 THR A C 1
ATOM 634 O O . THR A 1 85 ? 10.132 3.470 -1.420 1.00 97.19 85 THR A O 1
ATOM 637 N N . THR A 1 86 ? 11.734 2.382 -2.551 1.00 96.44 86 THR A N 1
ATOM 638 C CA . THR A 1 86 ? 11.957 1.352 -1.524 1.00 96.44 86 THR A CA 1
ATOM 639 C C . THR A 1 86 ? 12.429 1.980 -0.214 1.00 96.44 86 THR A C 1
ATOM 641 O O . THR A 1 86 ? 11.918 1.639 0.844 1.00 96.44 86 THR A O 1
ATOM 644 N N . MET A 1 87 ? 13.346 2.951 -0.267 1.00 96.44 87 MET A N 1
ATOM 645 C CA . MET A 1 87 ? 13.795 3.661 0.934 1.00 96.44 87 MET A CA 1
ATOM 646 C C . MET A 1 87 ? 12.693 4.497 1.579 1.00 96.44 87 MET A C 1
ATOM 648 O O . MET A 1 87 ? 12.568 4.477 2.799 1.00 96.44 87 MET A O 1
ATOM 652 N N . ALA A 1 88 ? 11.857 5.172 0.788 1.00 96.38 88 ALA A N 1
ATOM 653 C CA . ALA A 1 88 ? 10.699 5.894 1.310 1.00 96.38 88 ALA A CA 1
ATOM 654 C C . ALA A 1 88 ? 9.712 4.953 2.026 1.00 96.38 88 ALA A C 1
ATOM 656 O O . ALA A 1 88 ? 9.225 5.282 3.108 1.00 96.38 88 ALA A O 1
ATOM 657 N N . VAL A 1 89 ? 9.473 3.763 1.464 1.0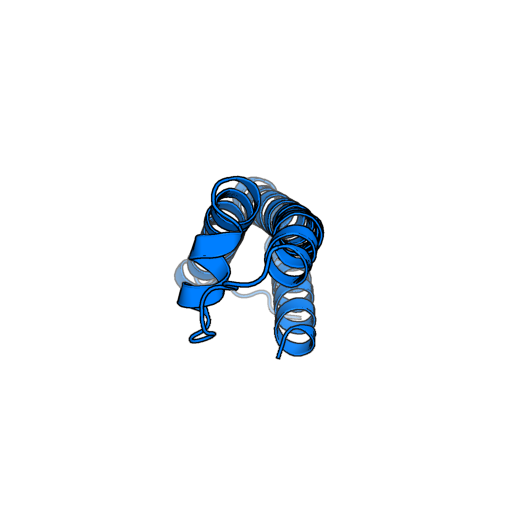0 96.06 89 VAL A N 1
ATOM 658 C CA . VAL A 1 89 ? 8.675 2.702 2.101 1.00 96.06 89 VAL A CA 1
ATOM 659 C C . VAL A 1 89 ? 9.328 2.216 3.397 1.00 96.06 89 VAL A C 1
ATOM 661 O O . VAL A 1 89 ? 8.646 2.090 4.406 1.00 96.06 89 VAL A O 1
ATOM 664 N N . CYS A 1 90 ? 10.645 1.997 3.426 1.00 94.75 90 CYS A N 1
ATOM 665 C CA . CYS A 1 90 ? 11.331 1.600 4.659 1.00 94.75 90 CYS A CA 1
ATOM 666 C C . CYS A 1 90 ? 11.230 2.670 5.757 1.00 94.75 90 CYS A C 1
ATOM 668 O O . CYS A 1 90 ? 10.983 2.333 6.908 1.00 94.75 90 CYS A O 1
ATOM 670 N N . VAL A 1 91 ? 11.398 3.953 5.419 1.00 96.12 91 VAL A N 1
ATOM 671 C CA . VAL A 1 91 ? 11.256 5.065 6.380 1.00 96.12 91 VAL A CA 1
ATOM 672 C C . VAL A 1 91 ? 9.830 5.151 6.917 1.00 96.12 91 VAL A C 1
ATOM 674 O O . VAL A 1 91 ? 9.632 5.378 8.105 1.00 96.12 91 VAL A O 1
ATOM 677 N N . THR A 1 92 ? 8.849 4.943 6.043 1.00 94.12 92 THR A N 1
ATOM 678 C CA . THR A 1 92 ? 7.429 4.861 6.399 1.00 94.12 92 THR A CA 1
ATOM 679 C C . THR A 1 92 ? 7.200 3.749 7.424 1.00 94.12 92 THR A C 1
ATOM 681 O O . THR A 1 92 ? 6.707 4.036 8.509 1.00 94.12 92 THR A O 1
ATOM 684 N N . ALA A 1 93 ? 7.658 2.531 7.120 1.00 91.31 93 ALA A N 1
ATOM 685 C CA . ALA A 1 93 ? 7.514 1.373 7.997 1.00 91.31 93 ALA A CA 1
ATOM 686 C C . ALA A 1 93 ? 8.211 1.563 9.356 1.00 91.31 93 ALA A C 1
ATOM 688 O O . ALA A 1 93 ? 7.668 1.176 10.382 1.00 91.31 93 ALA A O 1
ATOM 689 N N . LEU A 1 94 ? 9.383 2.210 9.388 1.00 91.50 94 LEU A N 1
ATOM 690 C CA . LEU A 1 94 ? 10.059 2.562 10.645 1.00 91.50 94 LEU A CA 1
ATOM 691 C C . LEU A 1 94 ? 9.240 3.525 11.515 1.00 91.50 94 LEU A C 1
ATOM 693 O O . LEU A 1 94 ? 9.369 3.502 12.734 1.00 91.50 94 LEU A O 1
ATOM 697 N N . GLY A 1 95 ? 8.437 4.397 10.902 1.00 90.19 95 GLY A N 1
ATOM 698 C CA . GLY A 1 95 ? 7.547 5.303 11.626 1.00 90.19 95 GLY A CA 1
ATOM 699 C C . GLY A 1 95 ? 6.305 4.617 12.197 1.00 90.19 95 GLY A C 1
ATOM 700 O O . GLY A 1 95 ? 5.693 5.166 13.111 1.00 90.19 95 GLY A O 1
ATOM 701 N N . ASP A 1 96 ? 5.944 3.444 11.676 1.00 84.56 96 ASP A N 1
ATOM 702 C CA . ASP A 1 96 ? 4.747 2.708 12.087 1.00 84.56 96 ASP A CA 1
ATOM 703 C C . ASP A 1 96 ? 4.972 1.891 13.376 1.00 84.56 96 ASP A C 1
ATOM 705 O O . ASP A 1 96 ? 4.011 1.657 14.112 1.00 84.56 96 ASP A O 1
ATOM 709 N N . GLY A 1 97 ? 6.231 1.547 13.694 1.00 69.56 97 GLY A N 1
ATOM 710 C CA . GLY A 1 97 ? 6.636 0.849 14.925 1.00 69.56 97 GLY A CA 1
ATOM 711 C C . GLY A 1 97 ? 7.300 -0.495 14.676 1.00 69.56 97 GLY A C 1
ATOM 712 O O . GLY A 1 97 ? 6.565 -1.469 14.406 1.00 69.56 97 GLY A O 1
#

InterPro domains:
  IPR025363 Protein of unknown function DUF4267 [PF14087] (19-97)

Foldseek 3Di:
DDFDPDPVVLVVLLVQLVVLLVLLVCLQPPQQVSCVVVVHDRDDDPVVNVVSNPVSNVVSVVSNVLSVVLNCCSVPNDRVVNVVSSVVVVVVVVVVD

Secondary structure (DSSP, 8-state):
-PPP--HHHHHHHHHHHHHHHHHHHHHHH-HHHHHHHTTPPPP-SHHHHHHHHHHHHHHHHHHHHHHHHHHHHHHHS-HHHHHHHHHHHHHHHHHH-

pLDDT: mean 92.58, std 7.12, range [53.44, 98.38]